Protein AF-A0AAJ1Q7L8-F1 (afdb_monomer_lite)

Radius of gyration: 25.7 Å; chains: 1; bounding box: 57×17×64 Å

Sequence (79 aa):
THLPTGIVVECQDERSQHKNKAKALSVLGARIHAAEMAKRQQAEASTRRNLLGSGDRSDRNRTYNFPQGRVTDHRINLT

Secondary structure (DSSP, 8-state):
-BTTTTB------SS-HHHHHHHHHHHHHHHHHHHHHHHHHHHHHHHHHHHHTT--GGG--EEEEGGGTEEEETTTTB-

pLDDT: mean 90.96, std 4.78, range [75.38, 96.56]

Organism: NCBI:txid178214

Foldseek 3Di:
DDVVVPDDFFFDPDPDPVVRVVVRVVVSVVVVVVVVVVVVVVVVVVVVCVQCDPVDPLSDQWDQDVVVRDIAGPVVRRD

Structure (mmCIF, N/CA/C/O backbone):
data_AF-A0AAJ1Q7L8-F1
#
_entry.id   AF-A0AAJ1Q7L8-F1
#
loop_
_atom_site.group_PDB
_atom_site.id
_atom_site.type_symbol
_atom_site.label_atom_id
_atom_site.label_alt_id
_atom_site.label_comp_id
_atom_site.label_asym_id
_atom_site.label_entity_id
_atom_site.label_seq_id
_atom_site.pdbx_PDB_ins_code
_atom_site.Cartn_x
_atom_site.Cartn_y
_atom_site.Cartn_z
_atom_site.occupancy
_atom_site.B_iso_or_equiv
_atom_site.auth_seq_id
_atom_site.auth_comp_id
_atom_site.auth_asym_id
_atom_site.auth_atom_id
_atom_site.pdbx_PDB_model_num
ATOM 1 N N . THR A 1 1 ? -19.134 -3.415 12.701 1.00 84.06 1 THR A N 1
ATOM 2 C CA . THR A 1 1 ? -18.777 -4.139 11.463 1.00 84.06 1 THR A CA 1
ATOM 3 C C . THR A 1 1 ? -18.713 -3.146 10.327 1.00 84.06 1 THR A C 1
ATOM 5 O O . THR A 1 1 ? -19.625 -2.336 10.225 1.00 84.06 1 THR A O 1
ATOM 8 N N . HIS A 1 2 ? -17.664 -3.158 9.509 1.00 89.75 2 HIS A N 1
ATOM 9 C CA . HIS A 1 2 ? -17.584 -2.322 8.311 1.00 89.75 2 HIS A CA 1
ATOM 10 C C . HIS A 1 2 ? -18.017 -3.143 7.092 1.00 89.75 2 HIS A C 1
ATOM 12 O O . HIS A 1 2 ? -17.276 -4.019 6.656 1.00 89.75 2 HIS A O 1
ATOM 18 N N . LEU A 1 3 ? -19.222 -2.890 6.567 1.00 90.31 3 LEU A N 1
ATOM 19 C CA . LEU A 1 3 ? -19.798 -3.685 5.472 1.00 90.31 3 LEU A CA 1
ATOM 20 C C . LEU A 1 3 ? -18.937 -3.677 4.193 1.00 90.31 3 LEU A C 1
ATOM 22 O O . LEU A 1 3 ? -18.714 -4.757 3.654 1.00 90.31 3 LEU A O 1
ATOM 26 N N . PRO A 1 4 ? -18.394 -2.532 3.726 1.00 90.62 4 PRO A N 1
ATOM 27 C CA . PRO A 1 4 ? -17.647 -2.499 2.466 1.00 90.62 4 PRO A CA 1
ATOM 28 C C . PRO A 1 4 ? -16.364 -3.338 2.463 1.00 90.62 4 PRO A C 1
ATOM 30 O O . PRO A 1 4 ? -15.958 -3.826 1.416 1.00 90.62 4 PRO A O 1
ATOM 33 N N . THR A 1 5 ? -15.707 -3.496 3.619 1.00 88.81 5 THR A N 1
ATOM 34 C CA . THR A 1 5 ? -14.449 -4.266 3.728 1.00 88.81 5 THR A CA 1
ATOM 35 C C . THR A 1 5 ? -14.611 -5.592 4.468 1.00 88.81 5 THR A C 1
ATOM 37 O O . THR A 1 5 ? -13.645 -6.340 4.579 1.00 88.81 5 THR A O 1
ATOM 40 N N . GLY A 1 6 ? -15.790 -5.877 5.027 1.00 90.81 6 GLY A N 1
ATOM 41 C CA . GLY A 1 6 ? -16.037 -7.049 5.872 1.00 90.81 6 GLY A CA 1
ATOM 42 C C . GLY A 1 6 ? -15.319 -7.033 7.230 1.00 90.81 6 GLY A C 1
ATOM 43 O O . GLY A 1 6 ? -15.421 -8.000 7.980 1.00 90.81 6 GLY A O 1
ATOM 44 N N . ILE A 1 7 ? -14.598 -5.960 7.586 1.00 92.25 7 ILE A N 1
ATOM 45 C CA . ILE A 1 7 ? -13.799 -5.919 8.819 1.00 92.25 7 ILE A CA 1
ATOM 46 C C . ILE A 1 7 ? -14.721 -5.826 10.040 1.00 92.25 7 ILE A C 1
ATOM 48 O O . ILE A 1 7 ? -15.515 -4.889 10.199 1.00 92.25 7 ILE A O 1
ATOM 52 N N . VAL A 1 8 ? 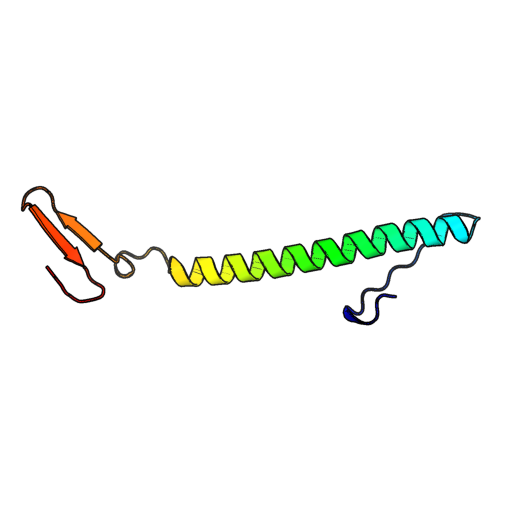-14.578 -6.798 10.939 1.00 92.88 8 VAL A N 1
ATOM 53 C CA . VAL A 1 8 ? -15.294 -6.865 12.214 1.00 92.88 8 VAL A CA 1
ATOM 54 C C . VAL A 1 8 ? -14.346 -6.487 13.350 1.00 92.88 8 VAL A C 1
ATOM 56 O O . VAL A 1 8 ? -13.187 -6.905 13.382 1.00 92.88 8 VAL A O 1
ATOM 59 N N . VAL A 1 9 ? -14.837 -5.661 14.271 1.00 91.06 9 VAL A N 1
ATOM 60 C CA . VAL A 1 9 ? -14.147 -5.290 15.508 1.00 91.06 9 VAL A CA 1
ATOM 61 C C . VAL A 1 9 ? -15.164 -5.346 16.631 1.00 91.06 9 VAL A C 1
ATOM 63 O O . VAL A 1 9 ? -16.270 -4.819 16.494 1.00 91.06 9 VAL A O 1
ATOM 66 N N . GLU A 1 10 ? -14.760 -5.965 17.727 1.00 91.06 10 GLU A N 1
ATOM 67 C CA . GLU A 1 10 ? -15.493 -6.034 18.981 1.00 91.06 10 GLU A CA 1
ATOM 68 C C . GLU A 1 10 ? -14.622 -5.483 20.113 1.00 91.06 10 GLU A C 1
ATOM 70 O O . GLU A 1 10 ? -13.393 -5.484 20.027 1.00 91.06 10 GLU A O 1
ATOM 75 N N . CYS A 1 11 ? -15.259 -4.951 21.152 1.00 90.69 11 CYS A N 1
ATOM 76 C CA . CYS A 1 11 ? -14.579 -4.439 22.335 1.00 90.69 11 CYS A CA 1
ATOM 77 C C . CYS A 1 11 ? -15.481 -4.646 23.554 1.00 90.69 11 CYS A C 1
ATOM 79 O O . CYS A 1 11 ? -16.620 -4.174 23.552 1.00 90.69 11 CYS A O 1
ATOM 81 N N . GLN A 1 12 ? -14.975 -5.349 24.571 1.00 90.75 12 GLN A N 1
ATOM 82 C CA . GLN A 1 12 ? -15.692 -5.643 25.821 1.00 90.75 12 GLN A CA 1
ATOM 83 C C . GLN A 1 12 ? -14.894 -5.253 27.077 1.00 90.75 12 GLN A C 1
ATOM 85 O O . GLN A 1 12 ? -15.164 -5.743 28.168 1.00 90.75 12 GLN A O 1
ATOM 90 N N . ASP A 1 13 ? -13.915 -4.361 26.938 1.00 87.44 13 ASP A N 1
ATOM 91 C CA . ASP A 1 13 ? -12.962 -4.086 28.019 1.00 87.44 13 ASP A CA 1
ATOM 92 C C . ASP A 1 13 ? -13.543 -3.186 29.119 1.00 87.44 13 ASP A C 1
ATOM 94 O O . ASP A 1 13 ? -13.161 -3.295 30.282 1.00 87.44 13 ASP A O 1
ATOM 98 N N . GLU A 1 14 ? -14.448 -2.264 28.775 1.00 87.81 14 GLU A N 1
ATOM 99 C CA . GLU A 1 14 ? -14.989 -1.296 29.728 1.00 87.81 14 GLU A CA 1
ATOM 100 C C . GLU A 1 14 ? -16.421 -1.608 30.166 1.00 87.81 14 GLU A C 1
ATOM 102 O O . GLU A 1 14 ? -17.238 -2.135 29.414 1.00 87.81 14 GLU A O 1
ATOM 107 N N . ARG A 1 15 ? -16.771 -1.163 31.382 1.00 89.88 15 ARG A N 1
ATOM 108 C CA . ARG A 1 15 ? -18.157 -1.190 31.885 1.00 89.88 15 ARG A CA 1
ATOM 109 C C . ARG A 1 15 ? -19.108 -0.281 31.097 1.00 89.88 15 ARG A C 1
ATOM 111 O O . ARG A 1 15 ? -20.314 -0.492 31.138 1.00 89.88 15 ARG A O 1
ATOM 118 N N . SER A 1 16 ? -18.596 0.752 30.419 1.00 94.19 16 SER A N 1
ATOM 119 C CA . SER A 1 16 ? -19.414 1.724 29.683 1.00 94.19 16 SER A CA 1
ATOM 120 C C . SER A 1 16 ? -19.503 1.388 28.194 1.00 94.19 16 SER A C 1
ATOM 122 O O . SER A 1 16 ? -18.488 1.330 27.496 1.00 94.19 16 SER A O 1
ATOM 124 N N . GLN A 1 17 ? -20.731 1.284 27.677 1.00 93.25 17 GLN A N 1
ATOM 125 C CA . GLN A 1 17 ? -20.999 1.056 26.253 1.00 93.25 17 GLN A CA 1
ATOM 126 C C . GLN A 1 17 ? -20.389 2.148 25.360 1.00 93.25 17 GLN A C 1
ATOM 128 O O . GLN A 1 17 ? -19.820 1.840 24.314 1.00 93.25 17 GLN A O 1
ATOM 133 N N . HIS A 1 18 ? -20.484 3.422 25.757 1.00 94.19 18 HIS A N 1
ATOM 134 C CA . HIS A 1 18 ? -19.971 4.537 24.955 1.00 94.19 18 HIS A CA 1
ATOM 135 C C . HIS A 1 18 ? -18.455 4.465 24.781 1.00 94.19 18 HIS A C 1
ATOM 137 O O . HIS A 1 18 ? -17.950 4.706 23.684 1.00 94.19 18 HIS A O 1
ATOM 143 N N . LYS A 1 19 ? -17.739 4.071 25.837 1.00 93.31 19 LYS A N 1
ATOM 144 C CA . LYS A 1 19 ? -16.286 3.916 25.793 1.00 93.31 19 LYS A CA 1
ATOM 145 C C . LYS A 1 19 ? -15.866 2.725 24.935 1.00 93.31 19 LYS A C 1
ATOM 147 O O . LYS A 1 19 ? -15.010 2.884 24.067 1.00 93.31 19 LYS A O 1
ATOM 152 N N . ASN A 1 20 ? -16.549 1.585 25.070 1.00 93.44 20 ASN A N 1
ATOM 153 C CA . ASN A 1 20 ? -16.332 0.432 24.188 1.00 93.44 20 ASN A CA 1
ATOM 154 C C . ASN A 1 20 ? -16.610 0.781 22.722 1.00 93.44 20 ASN A C 1
ATOM 156 O O . ASN A 1 20 ? -15.832 0.415 21.843 1.00 93.44 20 ASN A O 1
ATOM 160 N N . LYS A 1 21 ? -17.673 1.548 22.444 1.00 92.25 21 LYS A N 1
ATOM 161 C CA . LYS A 1 21 ? -17.996 2.015 21.089 1.00 92.25 21 LYS A CA 1
ATOM 162 C C . LYS A 1 21 ? -16.901 2.925 20.529 1.00 92.25 21 LYS A C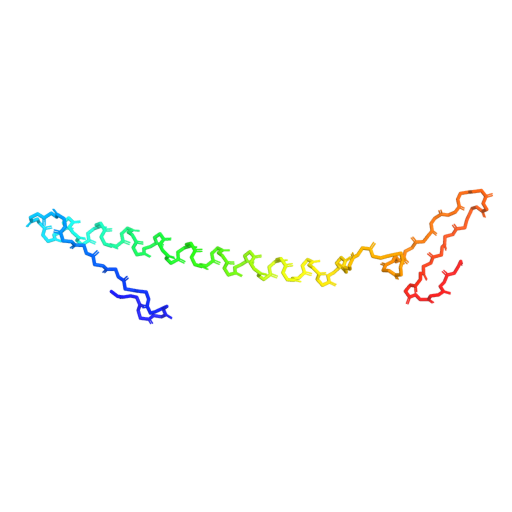 1
ATOM 164 O O . LYS A 1 21 ? -16.476 2.717 19.396 1.00 92.25 21 LYS A O 1
ATOM 169 N N . ALA A 1 22 ? -16.424 3.900 21.303 1.00 93.75 22 ALA A N 1
ATOM 170 C CA . ALA A 1 22 ? -15.353 4.801 20.873 1.00 93.75 22 ALA A CA 1
ATOM 171 C C . ALA A 1 22 ? -14.051 4.038 20.576 1.00 93.75 22 ALA A C 1
ATOM 173 O O . ALA A 1 22 ? -13.434 4.240 19.529 1.00 93.75 22 ALA A O 1
ATOM 174 N N . LYS A 1 23 ? -13.674 3.098 21.452 1.00 93.75 23 LYS A N 1
ATOM 175 C CA . LYS A 1 23 ? -12.486 2.255 21.276 1.00 93.75 23 LYS A CA 1
ATOM 176 C C . LYS A 1 23 ? -12.618 1.331 20.064 1.00 93.75 23 LYS A C 1
ATOM 178 O O . LYS A 1 23 ? -11.708 1.276 19.241 1.00 93.75 23 LYS A O 1
ATOM 183 N N . ALA A 1 24 ? -13.766 0.674 19.899 1.00 94.19 24 ALA A N 1
ATOM 184 C CA . ALA A 1 24 ? -14.038 -0.180 18.746 1.00 94.19 24 ALA A CA 1
ATOM 185 C C . ALA A 1 24 ? -13.975 0.596 17.421 1.00 94.19 24 ALA A C 1
ATOM 187 O O . ALA A 1 24 ? -13.407 0.094 16.456 1.00 94.19 24 ALA A O 1
ATOM 188 N N . LEU A 1 25 ? -14.505 1.825 17.371 1.00 94.38 25 LEU A N 1
ATOM 189 C CA . LEU A 1 25 ? -14.429 2.677 16.178 1.00 94.38 25 LEU A CA 1
ATOM 190 C C . LEU A 1 25 ? -12.993 3.110 15.864 1.00 94.38 25 LEU A C 1
ATOM 192 O O . LEU A 1 25 ? -12.591 3.055 14.703 1.00 94.38 25 LEU A O 1
ATOM 196 N N . SER A 1 26 ? -12.211 3.476 16.882 1.00 94.19 26 SER A N 1
ATOM 197 C CA . SER A 1 26 ? -10.789 3.809 16.720 1.00 94.19 26 SER A CA 1
ATOM 198 C C . SER A 1 26 ? -9.997 2.629 16.139 1.00 94.19 26 SER A C 1
ATOM 200 O O . SER A 1 26 ? -9.307 2.764 15.127 1.00 94.19 26 SER A O 1
ATOM 202 N N . VAL A 1 27 ? -10.181 1.430 16.704 1.00 94.75 27 VAL A N 1
ATOM 203 C CA . VAL A 1 27 ? -9.537 0.200 16.216 1.00 94.75 27 VAL A CA 1
ATOM 204 C C . V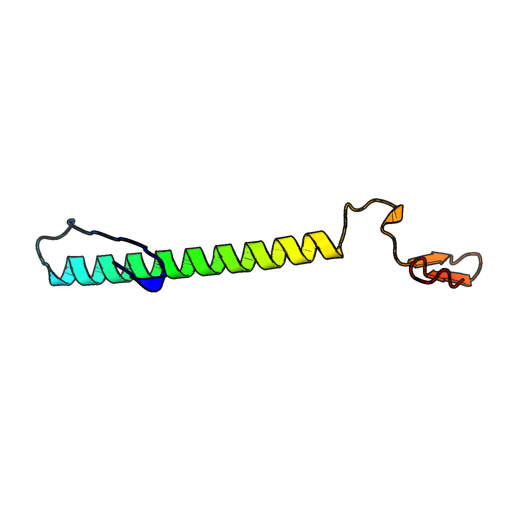AL A 1 27 ? -10.007 -0.160 14.806 1.00 94.75 27 VAL A C 1
ATOM 206 O O . VAL A 1 27 ? -9.197 -0.562 13.971 1.00 94.75 27 VAL A O 1
ATOM 209 N N . LEU A 1 28 ? -11.301 -0.008 14.512 1.00 94.88 28 LEU A N 1
ATOM 210 C CA . LEU A 1 28 ? -11.852 -0.271 13.184 1.00 94.88 28 LEU A CA 1
ATOM 211 C C . LEU A 1 28 ? -11.237 0.655 12.129 1.00 94.88 28 LEU A C 1
ATOM 213 O O . LEU A 1 28 ? -10.805 0.168 11.086 1.00 94.88 28 LEU A O 1
ATOM 217 N N . GLY A 1 29 ? -11.138 1.955 12.420 1.00 94.38 29 GLY A N 1
ATOM 218 C CA . GLY A 1 29 ? -10.491 2.930 11.540 1.00 94.38 29 GLY A CA 1
ATOM 219 C C . GLY A 1 29 ? -9.021 2.596 11.286 1.00 94.38 29 GLY A C 1
ATOM 220 O O . GLY A 1 29 ? -8.592 2.546 10.134 1.00 94.38 29 GLY A O 1
ATOM 221 N N . ALA A 1 30 ? -8.269 2.265 12.341 1.00 95.25 30 ALA A N 1
ATOM 222 C CA . ALA A 1 30 ? -6.866 1.871 12.221 1.00 95.25 30 ALA A CA 1
ATOM 223 C C . ALA A 1 30 ? -6.679 0.613 11.351 1.00 95.25 30 ALA A C 1
ATOM 225 O O . ALA A 1 30 ? -5.791 0.576 10.500 1.00 95.25 30 ALA A O 1
ATOM 226 N N . ARG A 1 31 ? -7.538 -0.404 11.517 1.00 94.75 31 ARG A N 1
ATOM 227 C CA . ARG A 1 31 ? -7.497 -1.634 10.705 1.00 94.75 31 ARG A CA 1
ATOM 228 C C . ARG A 1 31 ? -7.809 -1.374 9.233 1.00 94.75 31 ARG A C 1
ATOM 230 O O . ARG A 1 31 ? -7.128 -1.927 8.374 1.00 94.75 31 ARG A O 1
ATOM 237 N N . ILE A 1 32 ? -8.811 -0.542 8.941 1.00 95.19 32 ILE A N 1
ATOM 238 C CA . ILE A 1 32 ? -9.165 -0.171 7.561 1.00 95.19 32 ILE A CA 1
ATOM 239 C C . ILE A 1 32 ? -7.991 0.552 6.897 1.00 95.19 32 ILE A C 1
ATOM 241 O O . ILE A 1 32 ? -7.561 0.154 5.817 1.00 95.19 32 ILE A O 1
ATOM 245 N N . HIS A 1 33 ? -7.426 1.551 7.575 1.00 95.44 33 HIS A N 1
ATOM 246 C CA . HIS A 1 33 ? -6.300 2.317 7.051 1.00 95.44 33 HIS A CA 1
ATOM 247 C C . HIS A 1 33 ? -5.064 1.436 6.810 1.00 95.44 33 HIS A C 1
ATOM 249 O O . HIS A 1 33 ? -4.424 1.524 5.764 1.00 95.44 33 HIS A O 1
ATOM 255 N N . ALA A 1 34 ? -4.742 0.536 7.744 1.00 95.31 34 ALA A N 1
ATOM 256 C CA . ALA A 1 34 ? -3.632 -0.402 7.580 1.00 95.31 34 ALA A CA 1
ATOM 257 C C . ALA A 1 34 ? -3.825 -1.327 6.365 1.00 95.31 34 ALA A C 1
ATOM 259 O O . ALA A 1 34 ? -2.881 -1.551 5.607 1.00 95.31 34 ALA A O 1
ATOM 260 N N . ALA A 1 35 ? -5.046 -1.828 6.148 1.00 94.94 35 ALA A N 1
ATOM 261 C CA . ALA A 1 35 ? -5.364 -2.666 4.996 1.00 94.94 35 ALA A CA 1
ATOM 262 C C . ALA A 1 35 ? -5.225 -1.905 3.665 1.00 94.94 35 ALA A C 1
ATOM 264 O O . ALA A 1 35 ? -4.689 -2.444 2.695 1.00 94.94 35 ALA A O 1
ATOM 265 N N . GLU A 1 36 ? -5.664 -0.646 3.614 1.00 94.81 36 GLU A N 1
ATOM 266 C CA . GLU A 1 36 ? -5.528 0.203 2.428 1.00 94.81 36 GLU A CA 1
ATOM 267 C C . GLU A 1 36 ? -4.060 0.515 2.111 1.00 94.81 36 GLU A C 1
ATOM 269 O O . GLU A 1 36 ? -3.621 0.350 0.969 1.00 94.81 36 GLU A O 1
ATOM 274 N N . MET A 1 37 ? -3.275 0.870 3.130 1.00 96.56 37 MET A N 1
ATOM 275 C CA . MET A 1 37 ? -1.838 1.105 2.993 1.00 96.56 37 MET A CA 1
ATOM 276 C C . MET A 1 37 ? -1.102 -0.136 2.485 1.00 96.56 37 MET A C 1
ATOM 278 O O . MET A 1 37 ? -0.303 -0.035 1.554 1.00 96.56 37 MET A O 1
ATOM 282 N N . ALA A 1 38 ? -1.408 -1.315 3.035 1.00 95.81 38 ALA A N 1
ATOM 283 C CA . ALA A 1 38 ? -0.826 -2.574 2.576 1.00 95.81 38 ALA A CA 1
ATOM 284 C C . ALA A 1 38 ? -1.181 -2.862 1.107 1.00 95.81 38 ALA A C 1
ATOM 286 O O . ALA A 1 38 ? -0.300 -3.196 0.312 1.00 95.81 38 ALA A O 1
ATOM 287 N N . LYS A 1 39 ? -2.449 -2.665 0.718 1.00 95.69 39 LYS A N 1
ATOM 288 C CA . LYS A 1 39 ? -2.907 -2.843 -0.669 1.00 95.69 39 LYS A CA 1
ATOM 289 C C . LYS A 1 39 ? -2.178 -1.903 -1.631 1.00 95.69 39 LYS A C 1
ATOM 291 O O . LYS A 1 39 ? -1.719 -2.338 -2.688 1.00 95.69 39 LYS A O 1
ATOM 296 N N . ARG A 1 40 ? -2.035 -0.627 -1.261 1.00 96.12 40 ARG A N 1
ATOM 297 C CA . ARG A 1 40 ? -1.295 0.366 -2.049 1.00 96.12 40 ARG A CA 1
ATOM 298 C C . ARG A 1 40 ? 0.174 -0.024 -2.193 1.00 96.12 40 ARG A C 1
ATOM 300 O O . ARG A 1 40 ? 0.689 -0.058 -3.307 1.00 96.12 40 ARG A O 1
ATOM 307 N N . GLN A 1 41 ? 0.831 -0.374 -1.091 1.00 96.31 41 GLN A N 1
ATOM 308 C CA . GLN A 1 41 ? 2.239 -0.762 -1.103 1.00 96.31 41 GLN A CA 1
ATOM 309 C C . GLN A 1 41 ? 2.479 -2.016 -1.951 1.00 96.31 41 GLN A C 1
ATOM 311 O O . GLN A 1 41 ? 3.477 -2.095 -2.666 1.00 96.31 41 GLN A O 1
ATOM 316 N N . GLN A 1 42 ? 1.554 -2.976 -1.920 1.00 96.25 42 GLN A N 1
ATOM 317 C CA . GLN A 1 42 ? 1.624 -4.173 -2.751 1.00 96.25 42 GLN A CA 1
ATOM 318 C C . GLN A 1 42 ? 1.508 -3.840 -4.245 1.00 96.25 42 GLN A C 1
ATOM 320 O O . GLN A 1 42 ? 2.300 -4.355 -5.034 1.00 96.25 42 GLN A O 1
ATOM 325 N N . ALA A 1 43 ? 0.587 -2.948 -4.625 1.00 95.50 43 ALA A N 1
ATOM 326 C CA . ALA A 1 43 ? 0.433 -2.488 -6.006 1.00 95.50 43 ALA A CA 1
ATOM 327 C C . ALA A 1 43 ? 1.659 -1.696 -6.503 1.00 95.50 43 ALA A C 1
ATOM 329 O O . ALA A 1 43 ? 2.131 -1.882 -7.627 1.00 95.50 43 ALA A O 1
ATOM 330 N N . GLU A 1 44 ? 2.229 -0.839 -5.656 1.00 94.75 44 GLU A N 1
ATOM 331 C CA . GLU A 1 44 ? 3.465 -0.118 -5.972 1.00 94.75 44 GLU A CA 1
ATOM 332 C C . GLU A 1 44 ? 4.653 -1.081 -6.108 1.00 94.75 44 GLU A C 1
ATOM 334 O O . GLU A 1 44 ? 5.453 -0.961 -7.036 1.00 94.75 44 GLU A O 1
ATOM 339 N N . ALA A 1 45 ? 4.764 -2.072 -5.218 1.00 92.44 45 ALA A N 1
ATOM 340 C CA . ALA A 1 45 ? 5.824 -3.071 -5.258 1.00 92.44 45 ALA A CA 1
ATOM 341 C C . ALA A 1 45 ? 5.727 -3.978 -6.492 1.00 92.44 45 ALA A C 1
ATOM 343 O O . ALA A 1 45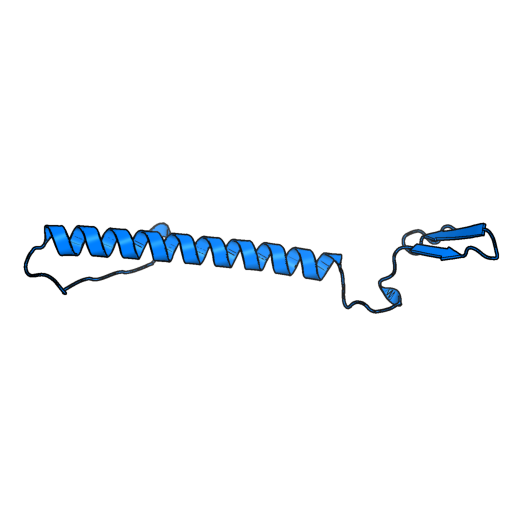 ? 6.757 -4.283 -7.094 1.00 92.44 45 ALA A O 1
ATOM 344 N N . SER A 1 46 ? 4.520 -4.389 -6.899 1.00 91.56 46 SER A N 1
ATOM 345 C CA . SER A 1 46 ? 4.326 -5.158 -8.133 1.00 91.56 46 SER A CA 1
ATOM 346 C C . SER A 1 46 ? 4.685 -4.333 -9.364 1.00 91.56 46 SER A C 1
ATOM 348 O O . SER A 1 46 ? 5.417 -4.812 -10.224 1.00 91.56 46 SER A O 1
ATOM 350 N N . THR A 1 47 ? 4.249 -3.071 -9.414 1.00 92.31 47 THR A N 1
ATOM 351 C CA . THR A 1 47 ? 4.570 -2.157 -10.520 1.00 92.31 47 THR A CA 1
ATOM 352 C C . THR A 1 47 ? 6.076 -1.940 -10.626 1.00 92.31 47 THR A C 1
ATOM 354 O O . THR A 1 47 ? 6.653 -2.072 -11.702 1.00 92.31 47 THR A O 1
ATOM 357 N N . ARG A 1 48 ? 6.743 -1.690 -9.494 1.00 90.50 48 ARG A N 1
ATOM 358 C CA . ARG A 1 48 ? 8.198 -1.528 -9.430 1.00 90.50 48 ARG A CA 1
ATOM 359 C C . ARG A 1 48 ? 8.929 -2.779 -9.909 1.00 90.50 48 ARG A C 1
ATOM 361 O O . ARG A 1 48 ? 9.842 -2.665 -10.718 1.00 90.50 48 ARG A O 1
ATOM 368 N N . ARG A 1 49 ? 8.520 -3.962 -9.440 1.00 87.94 49 ARG A N 1
ATOM 369 C CA . ARG A 1 49 ? 9.123 -5.237 -9.851 1.00 87.94 49 ARG A CA 1
ATOM 370 C C . ARG A 1 49 ? 9.007 -5.451 -11.362 1.00 87.94 49 ARG A C 1
ATOM 372 O O . ARG A 1 49 ? 9.981 -5.852 -11.982 1.00 87.94 49 ARG A O 1
ATOM 379 N N . ASN A 1 50 ? 7.859 -5.121 -11.951 1.00 86.62 50 ASN A N 1
ATOM 380 C CA . ASN A 1 50 ? 7.652 -5.250 -13.395 1.00 86.62 50 ASN A CA 1
ATOM 381 C C . ASN A 1 50 ? 8.526 -4.282 -14.210 1.00 86.62 50 ASN A C 1
ATOM 383 O O . ASN A 1 50 ? 8.963 -4.638 -15.296 1.00 86.62 50 ASN A O 1
ATOM 387 N N . LEU A 1 51 ? 8.786 -3.072 -13.701 1.00 86.06 51 LEU A N 1
ATOM 388 C CA . LEU A 1 51 ? 9.594 -2.066 -14.403 1.00 86.06 51 LEU A CA 1
ATOM 389 C C . LEU A 1 51 ? 11.103 -2.319 -14.318 1.00 86.06 51 LEU A C 1
ATOM 391 O O . LEU A 1 51 ? 11.823 -2.013 -15.262 1.00 86.06 51 LEU A O 1
ATOM 395 N N . LEU A 1 52 ? 11.587 -2.812 -13.177 1.00 82.50 52 LEU A N 1
ATOM 396 C CA . LEU A 1 52 ? 13.019 -3.029 -12.939 1.00 82.50 52 LEU A CA 1
ATOM 397 C C . LEU A 1 52 ? 13.506 -4.416 -13.374 1.00 82.50 52 LEU A C 1
ATOM 399 O O . LEU A 1 52 ? 14.713 -4.617 -13.485 1.00 82.50 52 LEU A O 1
ATOM 403 N N . GLY A 1 53 ? 12.587 -5.350 -13.632 1.00 78.81 53 GLY A N 1
ATOM 404 C CA . GLY A 1 53 ? 12.929 -6.703 -14.050 1.00 78.81 53 GLY A CA 1
ATOM 405 C C . GLY A 1 53 ? 13.654 -7.491 -12.960 1.00 78.81 53 GLY A C 1
ATOM 406 O O . GLY A 1 53 ? 13.471 -7.267 -11.759 1.00 78.81 53 GLY A O 1
ATOM 407 N N . SER A 1 54 ? 14.465 -8.450 -13.396 1.00 81.25 54 SER A N 1
ATOM 408 C CA . SER A 1 54 ? 15.211 -9.365 -12.521 1.00 81.25 54 SER A CA 1
ATOM 409 C C . SER A 1 54 ? 16.594 -8.830 -12.137 1.00 81.25 54 SER A C 1
ATOM 411 O O . SER A 1 54 ? 17.233 -9.359 -11.227 1.00 81.25 54 SER A O 1
ATOM 413 N N . GLY A 1 55 ? 17.040 -7.762 -12.808 1.00 80.44 55 GLY A N 1
ATOM 414 C CA . GLY A 1 55 ? 18.390 -7.217 -12.682 1.00 80.44 55 GLY A CA 1
ATOM 415 C C . GLY A 1 55 ? 19.431 -7.977 -13.507 1.00 80.44 55 GLY A C 1
ATOM 416 O O . GLY A 1 55 ? 20.629 -7.771 -13.306 1.00 80.44 55 GLY A O 1
ATOM 417 N N . ASP A 1 56 ? 18.998 -8.839 -14.433 1.00 83.44 56 ASP A N 1
ATOM 418 C CA . ASP A 1 56 ? 19.893 -9.482 -15.389 1.00 83.44 56 ASP A CA 1
ATOM 419 C C . ASP A 1 56 ? 20.487 -8.454 -16.370 1.00 83.44 56 ASP A C 1
ATOM 421 O O . ASP A 1 56 ? 19.921 -7.393 -16.643 1.00 83.44 56 ASP A O 1
ATOM 425 N N . ARG A 1 57 ? 21.653 -8.766 -16.942 1.00 75.38 57 ARG A N 1
ATOM 426 C CA . ARG A 1 57 ? 22.307 -7.925 -17.954 1.00 75.38 57 ARG A CA 1
ATOM 427 C C . ARG A 1 57 ? 21.442 -7.740 -19.201 1.00 75.38 57 ARG A C 1
ATOM 429 O O . ARG A 1 57 ? 21.590 -6.712 -19.862 1.00 75.38 57 ARG A O 1
ATOM 436 N N . SER A 1 58 ? 20.554 -8.690 -19.482 1.00 76.62 58 SER A N 1
ATOM 437 C CA . SER A 1 58 ? 19.587 -8.645 -20.583 1.00 76.62 58 SER A CA 1
ATOM 438 C C . SER A 1 58 ? 18.497 -7.582 -20.381 1.00 76.62 58 SER A C 1
ATOM 440 O O . SER A 1 58 ? 17.974 -7.062 -21.360 1.00 76.62 58 SER A O 1
ATOM 442 N N . ASP A 1 59 ? 18.222 -7.179 -19.134 1.00 79.81 59 ASP A N 1
ATOM 443 C CA . ASP A 1 59 ? 17.227 -6.148 -18.792 1.00 79.81 59 ASP A CA 1
ATOM 444 C C . ASP A 1 59 ? 17.779 -4.713 -18.983 1.00 79.81 59 ASP A C 1
ATOM 446 O O . ASP A 1 59 ? 17.122 -3.711 -18.682 1.00 79.81 59 ASP A O 1
ATOM 450 N N . ARG A 1 60 ? 19.023 -4.567 -19.460 1.00 86.81 60 ARG A N 1
ATOM 451 C CA . ARG A 1 60 ? 19.673 -3.263 -19.613 1.00 86.81 60 ARG A CA 1
ATOM 452 C C . ARG A 1 60 ? 19.125 -2.514 -20.827 1.00 86.81 60 ARG A C 1
ATOM 454 O O . ARG A 1 60 ? 19.428 -2.849 -21.963 1.00 86.81 60 ARG A O 1
ATOM 461 N N . ASN A 1 61 ? 18.466 -1.383 -20.584 1.00 88.44 61 ASN A N 1
ATOM 462 C CA . ASN A 1 61 ? 17.959 -0.522 -21.659 1.00 88.44 61 ASN A CA 1
ATOM 463 C C . ASN A 1 61 ? 19.058 0.144 -22.506 1.00 88.44 61 ASN A C 1
ATOM 465 O O . ASN A 1 61 ? 18.888 0.293 -23.712 1.00 88.44 61 ASN A O 1
ATOM 469 N N . ARG A 1 62 ? 20.171 0.590 -21.903 1.00 91.88 62 ARG A N 1
ATOM 470 C CA . ARG A 1 62 ? 21.228 1.339 -22.610 1.00 91.88 62 ARG A CA 1
ATOM 471 C C . ARG A 1 62 ? 22.634 0.974 -22.151 1.00 91.88 62 ARG A C 1
ATOM 473 O O . ARG A 1 62 ? 22.864 0.784 -20.958 1.00 91.88 62 ARG A O 1
AT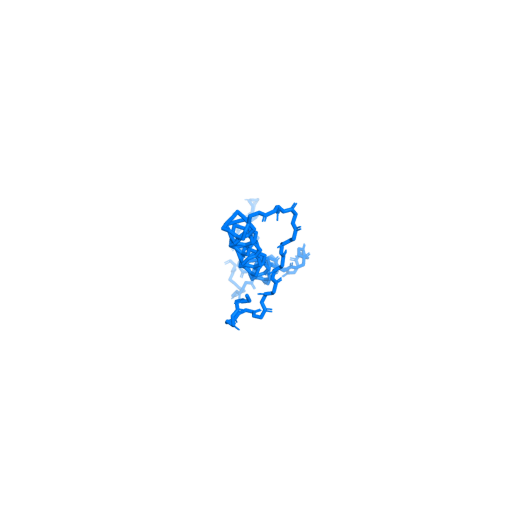OM 480 N N . THR A 1 63 ? 23.583 0.957 -23.085 1.00 91.94 63 THR A N 1
ATOM 481 C CA . THR A 1 63 ? 25.023 0.863 -22.804 1.00 91.94 63 THR A CA 1
ATOM 482 C C . THR A 1 63 ? 25.726 2.149 -23.227 1.00 91.94 63 THR A C 1
ATOM 484 O O . THR A 1 63 ? 25.641 2.548 -24.385 1.00 91.94 63 THR A O 1
ATOM 487 N N . TYR A 1 64 ? 26.465 2.758 -22.299 1.00 92.88 64 TYR A N 1
ATOM 488 C CA . TYR A 1 64 ? 27.301 3.935 -22.541 1.00 92.88 64 TYR A CA 1
ATOM 489 C C . TYR A 1 64 ? 28.763 3.501 -22.639 1.00 92.88 64 TYR A C 1
ATOM 491 O O . TYR A 1 64 ? 29.304 2.928 -21.694 1.00 92.88 64 TYR A O 1
ATOM 499 N N . ASN A 1 65 ? 29.394 3.743 -23.784 1.00 94.19 65 ASN A N 1
ATOM 500 C CA . ASN A 1 65 ? 30.747 3.296 -24.079 1.00 94.19 65 ASN A CA 1
ATOM 501 C C . ASN A 1 65 ? 31.661 4.492 -24.369 1.00 94.19 65 ASN A C 1
ATOM 503 O O . ASN A 1 65 ? 31.743 4.976 -25.498 1.00 94.19 65 ASN A O 1
ATOM 507 N N . PHE A 1 66 ? 32.347 4.960 -23.327 1.00 93.88 66 PHE A N 1
ATOM 508 C CA . PHE A 1 66 ? 33.159 6.176 -23.374 1.00 93.88 66 PHE A CA 1
ATOM 509 C C . PHE A 1 66 ? 34.403 6.077 -24.274 1.00 93.88 66 PHE A C 1
ATOM 511 O O . PHE A 1 66 ? 34.601 7.004 -25.055 1.00 93.88 66 PHE A O 1
ATOM 518 N N . PRO A 1 67 ? 35.200 4.985 -24.266 1.00 95.44 67 PRO A N 1
ATOM 519 C CA . PRO A 1 67 ? 36.370 4.873 -25.145 1.00 95.44 67 PRO A CA 1
ATOM 520 C C . PRO A 1 67 ? 36.070 5.013 -26.642 1.00 95.44 67 PRO A C 1
ATOM 522 O O . PRO A 1 67 ? 36.933 5.455 -27.392 1.00 95.44 67 PRO A O 1
ATOM 525 N N . GLN A 1 68 ? 34.866 4.634 -27.086 1.00 93.00 68 GLN A N 1
ATOM 526 C CA . GLN A 1 68 ? 34.430 4.782 -28.481 1.00 93.00 68 GLN A CA 1
ATOM 527 C C . GLN A 1 68 ? 33.362 5.871 -28.682 1.00 93.00 68 GLN A C 1
ATOM 529 O O . GLN A 1 68 ? 32.795 5.953 -29.768 1.00 93.00 68 GLN A O 1
ATOM 534 N N . GLY A 1 69 ? 33.050 6.673 -27.655 1.00 92.88 69 GLY A N 1
ATOM 535 C CA . GLY A 1 69 ? 32.029 7.727 -27.722 1.00 92.88 69 GLY A CA 1
ATOM 536 C C . GLY A 1 69 ? 30.631 7.243 -28.139 1.00 92.88 69 GLY A C 1
ATOM 537 O O . GLY A 1 69 ? 29.879 8.007 -28.735 1.00 92.88 69 GLY A O 1
ATOM 538 N N . ARG A 1 70 ? 30.288 5.974 -27.874 1.00 93.81 70 ARG A N 1
ATOM 539 C CA . ARG A 1 70 ? 29.106 5.296 -28.437 1.00 93.81 70 ARG A CA 1
ATOM 540 C C . ARG A 1 70 ? 28.036 5.036 -27.382 1.00 93.81 70 ARG A C 1
ATOM 542 O O . ARG A 1 70 ? 28.356 4.657 -26.253 1.00 93.81 70 ARG A O 1
ATOM 549 N N . VAL A 1 71 ? 26.765 5.171 -27.760 1.00 93.31 71 VAL A N 1
ATOM 550 C CA . VAL A 1 71 ? 25.615 4.882 -26.893 1.00 93.31 71 VAL A CA 1
ATOM 551 C C . VAL A 1 71 ? 24.662 3.946 -27.618 1.00 93.31 71 VAL A C 1
ATOM 553 O O . VAL A 1 71 ? 24.080 4.319 -28.622 1.00 93.31 71 VAL A O 1
ATOM 556 N N . THR A 1 72 ? 24.453 2.751 -27.073 1.00 93.00 72 THR A N 1
ATOM 557 C CA . THR A 1 72 ? 23.540 1.757 -27.656 1.00 93.00 72 THR A CA 1
ATOM 558 C C . THR A 1 72 ? 22.258 1.671 -26.830 1.00 93.00 72 THR A C 1
ATOM 560 O O . THR A 1 72 ? 22.339 1.463 -25.619 1.00 93.00 72 THR A O 1
ATOM 563 N N . ASP A 1 73 ? 21.089 1.828 -27.458 1.00 92.94 73 ASP A N 1
ATOM 564 C CA . ASP A 1 73 ? 19.759 1.606 -26.871 1.00 92.94 73 ASP A CA 1
ATOM 565 C C . ASP A 1 73 ? 19.221 0.239 -27.317 1.00 92.94 73 ASP A C 1
ATOM 567 O O . ASP A 1 73 ? 18.802 0.053 -28.461 1.00 92.94 73 ASP A O 1
ATOM 571 N N . HIS A 1 74 ? 19.230 -0.723 -26.393 1.00 90.12 74 HIS A N 1
ATOM 572 C CA . HIS A 1 74 ? 18.855 -2.122 -26.640 1.00 90.12 74 HIS A 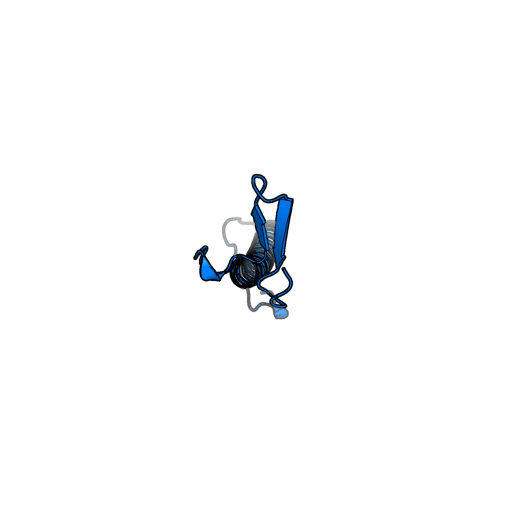CA 1
ATOM 573 C C . HIS A 1 74 ? 17.350 -2.311 -26.837 1.00 90.12 74 HIS A C 1
ATOM 575 O O . HIS A 1 74 ? 16.919 -3.353 -27.314 1.00 90.12 74 HIS A O 1
ATOM 581 N N . ARG A 1 75 ? 16.530 -1.303 -26.510 1.00 88.38 75 ARG A N 1
ATOM 582 C CA . ARG A 1 75 ? 15.070 -1.380 -26.692 1.00 88.38 75 ARG A CA 1
ATOM 583 C C . ARG A 1 75 ? 14.661 -1.267 -28.156 1.00 88.38 75 ARG A C 1
ATOM 585 O O . ARG A 1 75 ? 13.618 -1.779 -28.544 1.00 88.38 75 ARG A O 1
ATOM 592 N N . ILE A 1 76 ? 15.459 -0.546 -28.941 1.00 91.88 76 ILE A N 1
ATOM 593 C CA . ILE A 1 76 ? 15.188 -0.234 -30.351 1.00 91.88 76 ILE A CA 1
ATOM 594 C C . ILE A 1 76 ? 16.338 -0.648 -31.274 1.00 91.88 76 ILE A C 1
ATOM 596 O O . ILE A 1 76 ? 16.294 -0.357 -32.465 1.00 91.88 76 ILE A O 1
ATOM 600 N N . ASN A 1 77 ? 17.366 -1.309 -30.733 1.00 86.56 77 ASN A N 1
ATOM 601 C CA . ASN A 1 77 ? 18.590 -1.685 -31.444 1.00 86.56 77 ASN A CA 1
ATOM 602 C C . ASN A 1 77 ? 19.270 -0.497 -32.157 1.00 86.56 77 ASN A C 1
ATOM 604 O O . ASN A 1 77 ? 19.843 -0.651 -33.234 1.00 86.56 77 ASN A O 1
ATOM 608 N N . LEU A 1 78 ? 19.202 0.697 -31.556 1.00 86.56 78 LEU A N 1
ATOM 609 C CA . LEU A 1 78 ? 19.866 1.903 -32.058 1.00 86.56 78 LEU A CA 1
ATOM 610 C C . LEU A 1 78 ? 21.263 1.996 -31.443 1.00 86.56 78 LEU A C 1
ATOM 612 O O . LEU A 1 78 ? 21.412 1.796 -30.237 1.00 86.56 78 LEU A O 1
ATOM 616 N N . THR A 1 79 ? 22.272 2.302 -32.258 1.00 86.25 79 THR A N 1
ATOM 617 C CA . THR A 1 79 ? 23.686 2.347 -31.841 1.00 86.25 79 THR A CA 1
ATOM 618 C C . THR A 1 79 ? 24.302 3.717 -32.055 1.00 86.25 79 THR A C 1
ATOM 620 O O . THR A 1 79 ? 23.834 4.414 -32.981 1.00 86.25 79 THR A O 1
#

InterPro domains:
  IPR000352 Peptide chain release factor class I [PF00472] (1-75)
  IPR045853 Peptide chain release factor class I superfamily [SSF75620] (1-79)
  IPR050057 Prokaryotic/Mitochondrial Release Factor [PTHR43804] (1-78)